Protein AF-A0A915WRL7-F1 (afdb_monomer)

Sequence (129 aa):
MIKEVLYLSILFLVGYFVLSYFFNFYNISGKFIANQFLNQTNNINYQSPVSYVIYDYNINNQSLLYLVQSGMDGCIKNVYVGNQEVNFSYNLSNSYTYQLYVDYPVDVGDNITITFCNGQSNLYTISNG

Secondary structure (DSSP, 8-state):
-HHHHHHHHHHHHHHHHHHHHHHHHHHHHHHHHHHHHHHHHHT-----S--EEEEEEEETTEEEEEEES----PPEEEEEETTEEE-EEEEEEETTEEEEEESS---TT-EEEEEETTS-EEEEEEEE-

Structure (mmCIF, N/CA/C/O backbone):
data_AF-A0A915WRL7-F1
#
_entry.id   AF-A0A915WRL7-F1
#
loop_
_atom_site.group_PDB
_atom_site.id
_atom_site.type_symbol
_atom_site.label_atom_id
_atom_site.label_alt_id
_atom_site.label_comp_id
_atom_site.label_asym_id
_atom_site.label_entity_id
_atom_site.label_seq_id
_atom_site.pdbx_PDB_ins_code
_atom_site.Cartn_x
_atom_site.Cartn_y
_atom_site.Cartn_z
_atom_site.occupancy
_atom_site.B_iso_or_equiv
_atom_site.auth_seq_id
_atom_site.auth_comp_id
_atom_site.auth_asym_id
_ato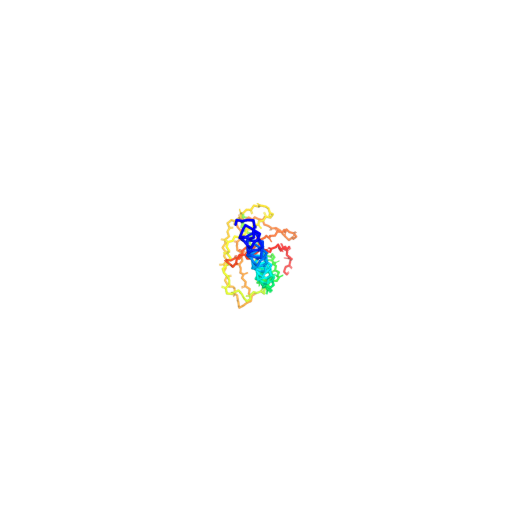m_site.auth_atom_id
_atom_site.pdbx_PDB_model_num
ATOM 1 N N . MET A 1 1 ? 59.790 35.013 -29.097 1.00 63.38 1 MET A N 1
ATOM 2 C CA . MET A 1 1 ? 58.918 35.321 -27.943 1.00 63.38 1 MET A CA 1
ATOM 3 C C . MET A 1 1 ? 57.468 35.627 -28.316 1.00 63.38 1 MET A C 1
ATOM 5 O O . MET A 1 1 ? 56.631 34.778 -28.066 1.00 63.38 1 MET A O 1
ATOM 9 N N . ILE A 1 2 ? 57.122 36.768 -28.938 1.00 72.00 2 ILE A N 1
ATOM 10 C CA . ILE A 1 2 ? 55.700 37.129 -29.190 1.00 72.00 2 ILE A CA 1
ATOM 11 C C . ILE A 1 2 ? 54.959 36.121 -30.093 1.00 72.00 2 ILE A C 1
ATOM 13 O O . ILE A 1 2 ? 53.817 35.774 -29.809 1.00 72.00 2 ILE A O 1
ATOM 17 N N . LYS A 1 3 ? 55.611 35.593 -31.141 1.00 73.12 3 LYS A N 1
ATOM 18 C CA . LYS A 1 3 ? 55.015 34.561 -32.011 1.00 73.12 3 LYS A CA 1
ATOM 19 C C . LYS A 1 3 ? 54.721 33.253 -31.267 1.00 73.12 3 LYS A C 1
ATOM 21 O O . LYS A 1 3 ? 53.649 32.695 -31.45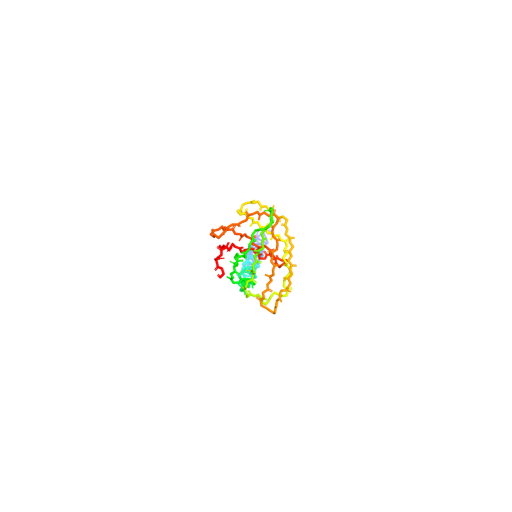0 1.00 73.12 3 LYS A O 1
ATOM 26 N N . GLU A 1 4 ? 55.633 32.783 -30.419 1.00 78.06 4 GLU A N 1
ATOM 27 C CA . GLU A 1 4 ? 55.450 31.536 -29.654 1.00 78.06 4 GLU A CA 1
ATOM 28 C C . GLU A 1 4 ? 54.340 31.670 -28.610 1.00 78.06 4 GLU A C 1
ATOM 30 O O . GLU A 1 4 ? 53.538 30.755 -28.455 1.00 78.06 4 GLU A O 1
ATOM 35 N N . VAL A 1 5 ? 54.235 32.835 -27.961 1.00 81.12 5 VAL A N 1
ATOM 36 C CA . VAL A 1 5 ? 53.140 33.136 -27.026 1.00 81.12 5 VAL A CA 1
ATOM 37 C C . VAL A 1 5 ? 51.794 33.140 -27.754 1.00 81.12 5 VAL A C 1
ATOM 39 O O . VAL A 1 5 ? 50.821 32.582 -27.249 1.00 81.12 5 VAL A O 1
ATOM 42 N N . LEU A 1 6 ? 51.737 33.695 -28.968 1.00 85.50 6 LEU A N 1
ATOM 43 C CA . LEU A 1 6 ? 50.519 33.711 -29.778 1.00 85.50 6 LEU A CA 1
ATOM 44 C C . LEU A 1 6 ? 50.100 32.292 -30.202 1.00 85.50 6 LEU A C 1
ATOM 46 O O . LEU A 1 6 ? 48.929 31.939 -30.080 1.00 85.50 6 LEU A O 1
ATOM 50 N N . TYR A 1 7 ? 51.055 31.450 -30.612 1.00 84.94 7 TYR A N 1
ATOM 51 C CA . TYR A 1 7 ? 50.789 30.044 -30.934 1.00 84.94 7 TYR A CA 1
ATOM 52 C C . TYR A 1 7 ? 50.323 29.234 -29.719 1.00 84.94 7 TYR A C 1
ATOM 54 O O . TYR A 1 7 ? 49.341 28.501 -29.835 1.00 84.94 7 TYR A O 1
ATOM 62 N N . LEU A 1 8 ? 50.957 29.393 -28.550 1.00 87.19 8 LEU A N 1
ATOM 63 C CA . LEU A 1 8 ? 50.513 28.722 -27.321 1.00 87.19 8 LEU A CA 1
ATOM 64 C C . LEU A 1 8 ? 49.096 29.146 -26.918 1.00 87.19 8 LEU A C 1
ATOM 66 O O . LEU A 1 8 ? 48.296 28.310 -26.506 1.00 87.19 8 LEU A O 1
ATOM 70 N N . SER A 1 9 ? 48.775 30.432 -27.072 1.00 84.31 9 SER A N 1
ATOM 71 C CA . SER A 1 9 ? 47.457 30.982 -26.736 1.00 84.31 9 SER A CA 1
ATOM 72 C C . SER A 1 9 ? 46.358 30.393 -27.622 1.00 84.31 9 SER A C 1
ATOM 74 O O . SER A 1 9 ? 45.301 30.002 -27.130 1.00 84.31 9 SER A O 1
ATOM 76 N N . ILE A 1 10 ? 46.622 30.271 -28.927 1.00 88.62 10 ILE A N 1
ATOM 77 C CA . ILE A 1 10 ? 45.695 29.642 -29.875 1.00 88.62 10 ILE A CA 1
ATOM 78 C C . ILE A 1 10 ? 45.513 28.158 -29.538 1.00 88.62 10 ILE A C 1
ATOM 80 O O . ILE A 1 10 ? 44.382 27.677 -29.497 1.00 88.62 10 ILE A O 1
ATOM 84 N N . LEU A 1 11 ? 46.601 27.442 -29.239 1.00 91.94 11 LEU A N 1
ATOM 85 C CA . LEU A 1 11 ? 46.543 26.022 -28.886 1.00 91.94 11 LEU A CA 1
ATOM 86 C C . LEU A 1 11 ? 45.717 25.786 -27.610 1.00 91.94 11 LEU A C 1
ATOM 88 O O . LEU A 1 11 ? 44.920 24.851 -27.549 1.00 91.94 11 LEU A O 1
ATOM 92 N N . PHE A 1 12 ? 45.865 26.668 -26.618 1.00 90.06 12 PHE A N 1
ATOM 93 C CA . PHE A 1 12 ? 45.112 26.611 -25.369 1.00 90.06 12 PHE A CA 1
ATOM 94 C C . PHE A 1 12 ? 43.616 26.861 -25.587 1.00 90.06 12 PHE A C 1
ATOM 96 O O . PHE A 1 12 ? 42.785 26.116 -25.069 1.00 90.06 12 PHE A O 1
ATOM 103 N N . LEU A 1 13 ? 43.261 27.862 -26.400 1.00 90.94 13 LEU A N 1
ATOM 104 C CA . LEU A 1 13 ? 41.866 28.153 -26.740 1.00 90.94 13 LEU A CA 1
ATOM 105 C C . LEU A 1 13 ? 41.212 26.986 -27.482 1.00 90.94 13 LEU A C 1
ATOM 107 O O . LEU A 1 13 ? 40.122 26.559 -27.108 1.00 90.94 13 LEU A O 1
ATOM 111 N N . VAL A 1 14 ? 41.886 26.428 -28.491 1.00 92.50 14 VAL A N 1
ATOM 112 C CA . VAL A 1 14 ? 41.370 25.274 -29.242 1.00 92.50 14 VAL A CA 1
ATOM 113 C C . VAL A 1 14 ? 41.192 24.066 -28.321 1.00 92.50 14 VAL A C 1
ATOM 115 O O . VAL A 1 14 ? 40.131 23.444 -28.334 1.00 92.50 14 VAL A O 1
ATOM 118 N N . GLY A 1 15 ? 42.180 23.771 -27.471 1.00 89.38 15 GLY A N 1
ATOM 119 C CA . GLY A 1 15 ? 42.085 22.691 -26.488 1.00 89.38 15 GLY A CA 1
ATOM 120 C C . GLY A 1 15 ? 40.907 22.873 -25.528 1.00 89.38 15 GLY A C 1
ATOM 121 O O . GLY A 1 15 ? 40.139 21.937 -25.312 1.00 89.38 15 GLY A O 1
ATOM 122 N N . TYR A 1 16 ? 40.710 24.088 -25.015 1.00 90.00 16 TYR A N 1
ATOM 123 C CA . TYR A 1 16 ? 39.592 24.418 -24.132 1.00 90.00 16 TYR A CA 1
ATOM 124 C C . TYR A 1 16 ? 38.230 24.224 -24.813 1.00 90.00 16 TYR A C 1
ATOM 126 O O . TYR A 1 16 ? 37.331 23.613 -24.231 1.00 90.00 16 TYR A O 1
ATOM 134 N N . PHE A 1 17 ? 38.078 24.689 -26.057 1.00 89.00 17 PHE A N 1
ATOM 135 C CA . PHE A 1 17 ? 36.834 24.528 -26.813 1.00 89.00 17 PHE A CA 1
ATOM 136 C C . PHE A 1 17 ? 36.502 23.060 -27.079 1.00 89.00 17 PHE A C 1
ATOM 138 O O . PHE A 1 17 ? 35.360 22.649 -26.875 1.00 89.00 17 PHE A O 1
ATOM 145 N N . VAL A 1 18 ? 37.494 22.261 -27.479 1.00 88.50 18 VAL A N 1
ATOM 146 C CA . VAL A 1 18 ? 37.307 20.823 -27.717 1.00 88.50 18 VAL A CA 1
ATOM 147 C C . VAL A 1 18 ? 36.885 20.121 -26.427 1.00 88.50 18 VAL A C 1
ATOM 149 O O . VAL A 1 18 ? 35.899 19.386 -26.427 1.00 88.50 18 VAL A O 1
ATOM 152 N N . LEU A 1 19 ? 37.572 20.387 -25.313 1.00 86.06 19 LEU A N 1
ATOM 153 C CA . LEU A 1 19 ? 37.266 19.750 -24.033 1.00 86.06 19 LEU A CA 1
ATOM 154 C C . LEU A 1 19 ? 35.864 20.125 -23.531 1.00 86.06 19 LEU A C 1
ATOM 156 O O . LEU A 1 19 ? 35.097 19.258 -23.118 1.00 86.06 19 LEU A O 1
ATOM 160 N N . SER A 1 20 ? 35.509 21.408 -23.624 1.00 79.56 20 SER A N 1
ATOM 161 C CA . SER A 1 20 ? 34.190 21.917 -23.238 1.00 79.56 20 SER A CA 1
ATOM 162 C C . SER A 1 20 ? 33.072 21.280 -24.069 1.00 79.56 20 SER A C 1
ATOM 164 O O . SER A 1 20 ? 32.066 20.830 -23.518 1.00 79.56 20 SER A O 1
ATOM 166 N N . TYR A 1 21 ? 33.271 21.150 -25.385 1.00 83.50 21 TYR A N 1
ATOM 167 C CA . TYR A 1 21 ? 32.307 20.497 -26.269 1.00 83.50 21 TYR A CA 1
ATOM 168 C C . TYR A 1 21 ? 32.123 19.013 -25.924 1.00 83.50 21 TYR A C 1
ATOM 170 O O . TYR A 1 21 ? 30.989 18.544 -25.814 1.00 83.50 21 TYR A O 1
ATOM 178 N N . PHE A 1 22 ? 33.221 18.291 -25.670 1.00 80.44 22 PHE A N 1
ATOM 179 C CA . PHE A 1 22 ? 33.171 16.893 -25.238 1.00 80.44 22 PHE A CA 1
ATOM 180 C C . PHE A 1 22 ? 32.403 16.726 -23.921 1.00 80.44 22 PHE A C 1
ATOM 182 O O . PHE A 1 22 ? 31.483 15.911 -23.853 1.00 80.44 22 PHE A O 1
ATOM 189 N N . PHE A 1 23 ? 32.713 17.513 -22.887 1.00 77.19 23 PHE A N 1
ATOM 190 C CA . PHE A 1 23 ? 32.007 17.420 -21.603 1.00 77.19 23 PHE A CA 1
ATOM 191 C C . PHE A 1 23 ? 30.522 17.770 -21.719 1.00 77.19 23 PHE A C 1
ATOM 193 O O . PHE A 1 23 ? 29.683 17.121 -21.089 1.00 77.19 23 PHE A O 1
ATOM 200 N N . ASN A 1 24 ? 30.173 18.753 -22.550 1.00 75.75 24 ASN A N 1
ATOM 201 C CA . ASN A 1 24 ? 28.781 19.132 -22.760 1.00 75.75 24 ASN A CA 1
ATOM 202 C C . ASN A 1 24 ? 28.001 18.026 -23.494 1.00 75.75 24 ASN A C 1
ATOM 204 O O . ASN A 1 24 ? 26.884 17.689 -23.102 1.00 75.75 24 ASN A O 1
ATOM 208 N N . PHE A 1 25 ? 28.618 17.380 -24.489 1.00 75.19 25 PHE A N 1
ATOM 209 C CA . PHE A 1 25 ? 28.040 16.222 -25.173 1.00 75.19 25 PHE A CA 1
ATOM 210 C C . PHE A 1 25 ? 27.798 15.039 -24.220 1.00 75.19 25 PHE A C 1
ATOM 212 O O . PHE A 1 25 ? 26.724 14.431 -24.254 1.00 75.19 25 PHE A O 1
ATOM 219 N N . TYR A 1 26 ? 28.748 14.744 -23.324 1.00 71.06 26 TYR A N 1
ATOM 220 C CA . TYR A 1 26 ? 28.575 13.712 -22.294 1.00 71.06 26 TYR A CA 1
ATOM 221 C C . TYR A 1 26 ? 27.460 14.057 -21.300 1.00 71.06 26 TYR A C 1
ATOM 223 O O . TYR A 1 26 ? 26.674 13.183 -20.943 1.00 71.06 26 TYR A O 1
ATOM 231 N N . ASN A 1 27 ? 27.338 15.321 -20.890 1.00 71.31 27 ASN A N 1
ATOM 232 C CA . ASN A 1 27 ? 26.275 15.763 -19.986 1.00 71.31 27 ASN A CA 1
ATOM 233 C C . ASN A 1 27 ? 24.882 15.625 -20.630 1.00 71.31 27 ASN A C 1
ATOM 235 O O . ASN A 1 27 ? 23.946 15.128 -20.006 1.00 71.31 27 ASN A O 1
ATOM 239 N N . ILE A 1 28 ? 24.744 16.009 -21.904 1.00 71.25 28 ILE A N 1
ATOM 240 C CA . ILE A 1 28 ? 23.483 15.881 -22.649 1.00 71.25 28 ILE A CA 1
ATOM 241 C C . ILE A 1 28 ? 23.128 14.407 -22.865 1.00 71.25 28 ILE A C 1
ATOM 243 O O . ILE A 1 28 ? 21.996 14.004 -22.596 1.00 71.25 28 ILE A O 1
ATOM 247 N N . SER A 1 29 ? 24.094 13.590 -23.289 1.00 70.25 29 SER A N 1
ATOM 248 C CA . SER A 1 29 ? 23.888 12.153 -23.511 1.00 70.25 29 SER A CA 1
ATOM 249 C C . SER A 1 29 ? 23.545 11.428 -22.208 1.00 70.25 29 SER A C 1
ATOM 251 O O . SER A 1 29 ? 22.625 10.614 -22.180 1.00 70.25 29 SER A O 1
ATOM 253 N N . GLY A 1 30 ? 24.212 11.780 -21.105 1.00 64.06 30 GLY A N 1
ATOM 254 C CA . GLY A 1 30 ? 23.909 11.261 -19.773 1.00 64.06 30 GLY A CA 1
ATOM 255 C C . GLY A 1 30 ? 22.492 11.611 -19.317 1.00 64.06 30 GLY A C 1
ATOM 256 O O . GLY A 1 30 ? 21.771 10.735 -18.845 1.00 64.06 30 GLY A O 1
ATOM 257 N N . LYS A 1 31 ? 22.044 12.856 -19.535 1.00 66.94 31 LYS A N 1
ATOM 258 C CA . LYS A 1 31 ? 20.657 13.269 -19.259 1.00 66.94 31 LYS A CA 1
ATOM 259 C C . LYS A 1 31 ? 19.640 12.549 -20.141 1.00 66.94 31 LYS A C 1
ATOM 261 O O . LYS A 1 31 ? 18.582 12.172 -19.648 1.00 66.94 31 LYS A O 1
ATOM 266 N N . PHE A 1 32 ? 19.947 12.341 -21.421 1.00 67.25 32 PHE A N 1
ATOM 267 C CA . PHE A 1 32 ? 19.066 11.610 -22.330 1.00 67.25 32 PHE A CA 1
ATOM 268 C C . PHE A 1 32 ? 18.896 10.156 -21.881 1.00 67.25 32 PHE A C 1
ATOM 270 O O . PHE A 1 32 ? 17.770 9.691 -21.747 1.00 67.25 32 PHE A O 1
ATOM 277 N N . ILE A 1 33 ? 19.995 9.466 -21.565 1.00 64.69 33 ILE A N 1
ATOM 278 C CA . ILE A 1 33 ? 19.970 8.082 -21.074 1.00 64.69 33 ILE A CA 1
ATOM 279 C C . ILE A 1 33 ? 19.227 7.996 -19.733 1.00 64.69 33 ILE A C 1
ATOM 281 O O . ILE A 1 33 ? 18.336 7.163 -19.587 1.00 64.69 33 ILE A O 1
ATOM 285 N N . ALA A 1 34 ? 19.519 8.887 -18.782 1.00 61.16 34 ALA A N 1
ATOM 286 C CA . ALA A 1 34 ? 18.826 8.928 -17.495 1.00 61.16 34 ALA A CA 1
ATOM 287 C C . ALA A 1 34 ? 17.312 9.153 -17.655 1.00 61.16 34 ALA A C 1
ATOM 289 O O . ALA A 1 34 ? 16.526 8.470 -17.004 1.00 61.16 34 ALA A O 1
ATOM 290 N N . ASN A 1 35 ? 16.891 10.041 -18.564 1.00 62.75 35 ASN A N 1
ATOM 291 C CA . ASN A 1 35 ? 15.475 10.265 -18.866 1.00 62.75 35 ASN A CA 1
ATOM 292 C C . ASN A 1 35 ? 14.813 9.064 -19.554 1.00 62.75 35 ASN A C 1
ATOM 294 O O . ASN A 1 35 ? 13.641 8.801 -19.300 1.00 62.75 35 ASN A O 1
ATOM 298 N N . GLN A 1 36 ? 15.534 8.323 -20.402 1.00 58.84 36 GLN A N 1
ATOM 299 C CA . GLN A 1 36 ? 15.021 7.083 -20.996 1.00 58.84 36 GLN A CA 1
ATOM 300 C C . GLN A 1 36 ? 14.791 6.012 -19.923 1.00 58.84 36 GLN A C 1
ATOM 302 O O . GLN A 1 36 ? 13.739 5.378 -19.921 1.00 58.84 36 GLN A O 1
ATOM 307 N N . PHE A 1 37 ? 15.712 5.860 -18.965 1.00 56.66 37 PHE A N 1
ATOM 308 C CA . PHE A 1 37 ? 15.520 4.950 -17.832 1.00 56.66 37 PHE A CA 1
ATOM 309 C C . PHE A 1 37 ? 14.381 5.394 -16.909 1.00 56.66 37 PHE A C 1
ATOM 311 O O . PHE A 1 37 ? 13.565 4.559 -16.540 1.00 56.66 37 PHE A O 1
ATOM 318 N N . LEU A 1 38 ? 14.264 6.691 -16.606 1.00 50.44 38 LEU A N 1
ATOM 319 C CA . LEU A 1 38 ? 13.147 7.246 -15.829 1.00 50.44 38 LEU A CA 1
ATOM 320 C C . LEU A 1 38 ? 11.794 7.016 -16.515 1.00 50.44 38 LEU A C 1
ATOM 322 O O . LEU A 1 38 ? 10.830 6.617 -15.866 1.00 50.44 38 LEU A O 1
ATOM 326 N N . ASN A 1 39 ? 11.721 7.209 -17.834 1.00 46.50 39 ASN A N 1
ATOM 327 C CA . ASN A 1 39 ? 10.509 6.920 -18.600 1.00 46.50 39 ASN A CA 1
ATOM 328 C C . ASN A 1 39 ? 10.205 5.420 -18.666 1.00 46.50 39 ASN A C 1
ATOM 330 O O . ASN A 1 39 ? 9.035 5.055 -18.669 1.00 46.50 39 ASN A O 1
ATOM 334 N N . GLN A 1 40 ? 11.215 4.546 -18.688 1.00 49.38 40 GLN A N 1
ATOM 335 C CA . GLN A 1 40 ? 10.996 3.099 -18.627 1.00 49.38 40 GLN A CA 1
ATOM 336 C C . GLN A 1 40 ? 10.546 2.633 -17.239 1.00 49.38 40 GLN A C 1
ATOM 338 O O . GLN A 1 40 ? 9.624 1.829 -17.158 1.00 49.38 40 GLN A O 1
ATOM 343 N N . THR A 1 41 ? 11.116 3.157 -16.150 1.00 46.25 41 THR A N 1
ATOM 344 C CA . THR A 1 41 ? 10.671 2.813 -14.789 1.00 46.25 41 THR A CA 1
ATOM 345 C C . THR A 1 41 ? 9.277 3.350 -14.485 1.00 46.25 41 THR A C 1
ATOM 347 O O . THR A 1 41 ? 8.506 2.678 -13.808 1.00 46.25 41 THR A O 1
ATOM 350 N N . ASN A 1 42 ? 8.918 4.518 -15.027 1.00 42.91 42 ASN A N 1
ATOM 351 C CA . ASN A 1 42 ? 7.579 5.094 -14.874 1.00 42.91 42 ASN A CA 1
ATOM 352 C C . ASN A 1 42 ? 6.521 4.423 -15.769 1.00 42.91 42 ASN A C 1
ATOM 354 O O . ASN A 1 42 ? 5.332 4.626 -15.546 1.00 42.91 42 ASN A O 1
ATOM 358 N N . ASN A 1 43 ? 6.935 3.643 -16.773 1.00 36.72 43 ASN A N 1
ATOM 359 C CA . ASN A 1 43 ? 6.054 2.968 -17.732 1.00 36.72 43 ASN A CA 1
ATOM 360 C C . ASN A 1 43 ? 6.079 1.440 -17.576 1.00 36.72 43 ASN A C 1
ATOM 362 O O . ASN A 1 43 ? 5.774 0.695 -18.509 1.00 36.72 43 ASN A O 1
ATOM 366 N N . ILE A 1 44 ? 6.438 0.950 -16.387 1.00 46.81 44 ILE A N 1
ATOM 367 C CA . ILE A 1 44 ? 6.027 -0.392 -16.001 1.00 46.81 44 ILE A CA 1
ATOM 368 C C . ILE A 1 44 ? 4.547 -0.262 -15.652 1.00 46.81 44 ILE A C 1
ATOM 370 O O . ILE A 1 44 ? 4.191 0.194 -14.567 1.00 46.81 44 ILE A O 1
ATOM 374 N N . ASN A 1 45 ? 3.687 -0.607 -16.614 1.00 43.25 45 ASN A N 1
ATOM 375 C CA . ASN A 1 45 ? 2.256 -0.817 -16.409 1.00 43.25 45 ASN A CA 1
ATOM 376 C C . ASN A 1 45 ? 2.074 -1.983 -15.440 1.00 43.25 45 ASN A C 1
ATOM 378 O O . ASN A 1 45 ? 1.716 -3.095 -15.825 1.00 43.25 45 ASN A O 1
ATOM 382 N N . TYR A 1 46 ? 2.347 -1.743 -14.168 1.00 51.25 46 TYR A N 1
ATOM 383 C CA . TYR A 1 46 ? 1.907 -2.632 -13.133 1.00 51.25 46 TYR A CA 1
ATOM 384 C C . TYR A 1 46 ? 0.399 -2.420 -13.011 1.00 51.25 46 TYR A C 1
ATOM 386 O O . TYR A 1 46 ? -0.069 -1.542 -12.282 1.00 51.25 46 TYR A O 1
ATOM 394 N N . GLN A 1 47 ? -0.372 -3.180 -13.790 1.00 57.72 47 GLN A N 1
ATOM 395 C CA . GLN A 1 47 ? -1.799 -3.303 -13.535 1.00 57.72 47 GLN A CA 1
ATOM 396 C C . GLN A 1 47 ? -1.966 -3.631 -12.056 1.00 57.72 47 GLN A C 1
ATOM 398 O O . GLN A 1 47 ? -1.243 -4.472 -11.518 1.00 57.72 47 GLN A O 1
ATOM 403 N N . SER A 1 48 ? -2.854 -2.887 -11.398 1.00 64.50 48 SER A N 1
ATOM 404 C CA . SER A 1 48 ? -3.193 -3.139 -10.008 1.00 64.50 48 SER A CA 1
ATOM 405 C C . SER A 1 48 ? -3.470 -4.631 -9.844 1.00 64.50 48 SER A C 1
ATOM 407 O O . SER A 1 48 ? -4.335 -5.141 -10.561 1.00 64.50 48 SER A O 1
ATOM 409 N N . PRO A 1 49 ? -2.745 -5.341 -8.962 1.00 71.38 49 PRO A N 1
ATOM 410 C CA . PRO A 1 49 ? -2.969 -6.764 -8.813 1.00 71.38 49 PRO A CA 1
ATOM 411 C C . PRO A 1 49 ? -4.393 -7.028 -8.342 1.00 71.38 49 PRO A C 1
ATOM 413 O O . PRO A 1 49 ? -4.977 -7.994 -8.787 1.00 71.38 49 PRO A O 1
ATOM 416 N N . VAL A 1 50 ? -4.981 -6.148 -7.529 1.00 80.44 50 VAL A N 1
ATOM 417 C CA . VAL A 1 50 ? -6.383 -6.238 -7.107 1.00 80.44 50 VAL A CA 1
ATOM 418 C C . VAL A 1 50 ? -7.238 -5.312 -7.965 1.00 80.44 50 VAL A C 1
ATOM 420 O O . VAL A 1 50 ? -6.859 -4.161 -8.189 1.00 80.44 50 VAL A O 1
ATOM 423 N N . SER A 1 51 ? -8.393 -5.786 -8.432 1.00 82.50 51 SER A N 1
ATOM 424 C CA . SER A 1 51 ? -9.319 -4.944 -9.206 1.00 82.50 51 SER A CA 1
ATOM 425 C C . SER A 1 51 ? -10.363 -4.263 -8.328 1.00 82.50 51 SER A C 1
ATOM 427 O O . SER A 1 51 ? -10.674 -3.094 -8.542 1.00 82.50 51 SER A O 1
ATOM 429 N N . TYR A 1 52 ? -10.886 -4.967 -7.324 1.00 86.19 52 TYR A N 1
ATOM 430 C CA . TYR A 1 52 ? -11.837 -4.408 -6.367 1.00 86.19 52 TYR A CA 1
ATOM 431 C C . TYR A 1 52 ? -11.812 -5.160 -5.035 1.00 86.19 52 TYR A C 1
ATOM 433 O O . TYR A 1 52 ? -11.364 -6.306 -4.944 1.00 86.19 52 TYR A O 1
ATOM 441 N N . VAL A 1 53 ? -12.288 -4.473 -3.9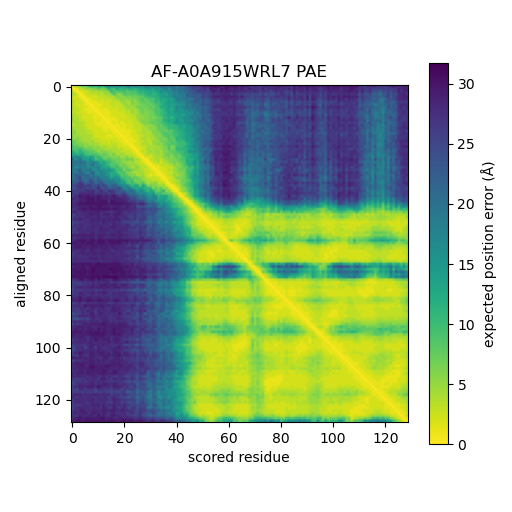97 1.00 90.06 53 VAL A N 1
ATOM 442 C CA . VAL A 1 53 ? -12.373 -4.975 -2.625 1.00 90.06 53 VAL A CA 1
ATOM 443 C C . VAL A 1 53 ? -13.842 -5.067 -2.239 1.00 90.06 53 VAL A C 1
ATOM 445 O O . VAL A 1 53 ? -14.571 -4.076 -2.318 1.00 90.06 53 VAL A O 1
ATOM 448 N N . ILE A 1 54 ? -14.276 -6.258 -1.849 1.00 92.06 54 ILE A N 1
ATOM 449 C CA . ILE A 1 54 ? -15.638 -6.547 -1.408 1.00 92.06 54 ILE A CA 1
ATOM 450 C C . ILE A 1 54 ? -15.650 -6.686 0.112 1.00 92.06 54 ILE A C 1
ATOM 452 O O . ILE A 1 54 ? -14.811 -7.388 0.673 1.00 92.06 54 ILE A O 1
ATOM 456 N N . TYR A 1 55 ? -16.625 -6.064 0.762 1.00 93.12 55 TYR A N 1
ATOM 457 C CA . TYR A 1 55 ? -16.964 -6.312 2.158 1.00 93.12 55 TYR A CA 1
ATOM 458 C C . TYR A 1 55 ? -17.713 -7.641 2.327 1.00 93.12 55 TYR A C 1
ATOM 460 O O . TYR A 1 55 ? -18.657 -7.900 1.585 1.00 93.12 55 TYR A O 1
ATOM 468 N N . ASP A 1 56 ? -17.328 -8.450 3.318 1.00 91.38 56 ASP A N 1
ATOM 469 C CA . ASP A 1 56 ? -18.086 -9.642 3.724 1.00 91.38 56 ASP A CA 1
ATOM 470 C C . ASP A 1 56 ? -18.815 -9.391 5.053 1.00 91.38 56 ASP A C 1
ATOM 472 O O . ASP A 1 56 ? -20.025 -9.159 5.092 1.00 91.38 56 ASP A O 1
ATOM 476 N N . TYR A 1 57 ? -18.069 -9.381 6.159 1.00 90.25 57 TYR A N 1
ATOM 477 C CA . TYR A 1 57 ? -18.623 -9.149 7.488 1.00 90.25 57 TYR A CA 1
ATOM 478 C C . TYR A 1 57 ? -17.568 -8.654 8.483 1.00 90.25 57 TYR A C 1
ATOM 480 O O . TYR A 1 57 ? -16.361 -8.854 8.312 1.00 90.25 57 TYR A O 1
ATOM 488 N N . ASN A 1 58 ? -18.059 -8.106 9.595 1.00 88.75 58 ASN A N 1
ATOM 489 C CA . ASN A 1 58 ? -17.275 -7.763 10.776 1.00 88.75 58 ASN A CA 1
ATOM 490 C C . ASN A 1 58 ? -17.486 -8.811 11.881 1.00 88.75 58 ASN A C 1
ATOM 492 O O . ASN A 1 58 ? -18.621 -9.158 12.211 1.00 88.75 58 ASN A O 1
ATOM 496 N N . ILE A 1 59 ? -16.400 -9.315 12.471 1.00 87.56 59 ILE A N 1
ATOM 497 C CA . ILE A 1 59 ? -16.422 -10.113 13.705 1.00 87.56 59 ILE A CA 1
ATOM 498 C C . ILE A 1 59 ? -15.535 -9.411 14.731 1.00 87.56 59 ILE A C 1
ATOM 500 O O . ILE A 1 59 ? -14.322 -9.302 14.565 1.00 87.56 59 ILE A O 1
ATOM 504 N N . ASN A 1 60 ? -16.141 -8.969 15.835 1.00 87.25 60 ASN A N 1
ATOM 505 C CA . ASN A 1 60 ? -15.478 -8.158 16.860 1.00 87.25 60 ASN A CA 1
ATOM 506 C C . ASN A 1 60 ? -14.867 -6.878 16.247 1.00 87.25 60 ASN A C 1
ATOM 508 O O . ASN A 1 60 ? -15.583 -6.109 15.616 1.00 87.25 60 ASN A O 1
ATOM 512 N N . ASN A 1 61 ? -13.557 -6.669 16.419 1.00 88.25 61 ASN A N 1
ATOM 513 C CA . ASN A 1 61 ? -12.795 -5.557 15.837 1.00 88.25 61 ASN A CA 1
ATOM 514 C C . ASN A 1 61 ? -12.045 -5.958 14.553 1.00 88.25 61 ASN A C 1
ATOM 516 O O . ASN A 1 61 ? -11.095 -5.280 14.171 1.00 88.25 61 ASN A O 1
ATOM 520 N N . GLN A 1 62 ? -12.422 -7.075 13.929 1.00 90.38 62 GLN A N 1
ATOM 521 C CA . GLN A 1 62 ? -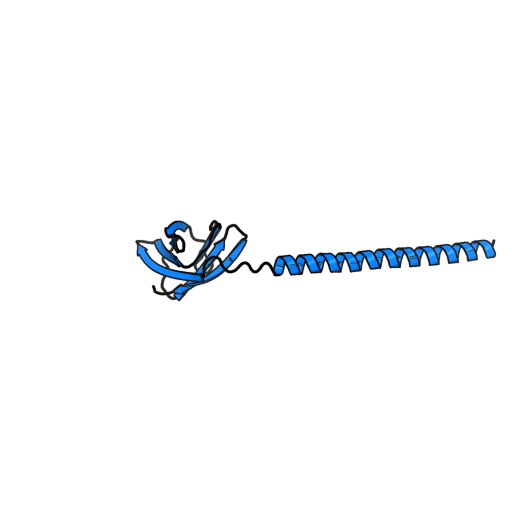11.848 -7.545 12.674 1.00 90.38 62 GLN A CA 1
ATOM 522 C C . GLN A 1 62 ? -12.884 -7.506 11.554 1.00 90.38 62 GLN A C 1
ATOM 524 O O . GLN A 1 62 ? -14.043 -7.876 11.756 1.00 90.38 62 GLN A O 1
ATOM 529 N N . SER A 1 63 ? -12.436 -7.138 10.361 1.00 92.44 63 SER A N 1
ATOM 530 C CA . SER A 1 63 ? -13.224 -7.154 9.133 1.00 92.44 63 SER A CA 1
ATOM 531 C C . SER A 1 63 ? -12.657 -8.156 8.146 1.0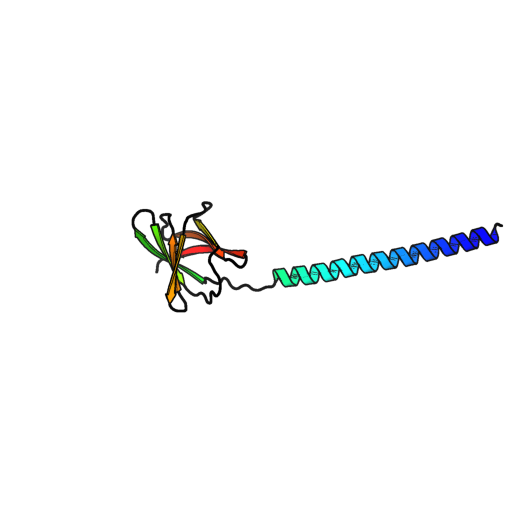0 92.44 63 SER A C 1
ATOM 533 O O . SER A 1 63 ? -11.443 -8.209 7.934 1.00 92.44 63 SER A O 1
ATOM 535 N N . LEU A 1 64 ? -13.540 -8.933 7.524 1.00 92.44 64 LEU A N 1
ATOM 536 C CA . LEU A 1 64 ? -13.197 -9.790 6.400 1.00 92.44 64 LEU A CA 1
ATOM 537 C C . LEU A 1 64 ? -13.562 -9.091 5.091 1.00 92.44 64 LEU A C 1
ATOM 539 O O . LEU A 1 64 ? -14.705 -8.685 4.879 1.00 92.44 64 LEU A O 1
ATOM 543 N N . LEU A 1 65 ? -12.575 -8.992 4.208 1.00 91.88 65 LEU A N 1
ATOM 544 C CA . LEU A 1 65 ? -12.700 -8.428 2.874 1.00 91.88 65 LEU A CA 1
ATOM 545 C C . LEU A 1 65 ? -12.269 -9.461 1.830 1.00 91.88 65 LEU A C 1
ATOM 547 O O . LEU A 1 65 ? -11.302 -10.196 2.038 1.00 91.88 65 LEU A O 1
ATOM 551 N N . TYR A 1 66 ? -12.928 -9.479 0.675 1.00 90.75 66 TYR A N 1
ATOM 552 C CA . TYR A 1 66 ? -12.456 -10.226 -0.488 1.00 90.75 66 TYR A CA 1
ATOM 553 C C . TYR A 1 66 ? -11.761 -9.295 -1.472 1.00 90.75 66 TYR A C 1
ATOM 555 O O . TYR A 1 66 ? -12.346 -8.341 -1.980 1.00 90.75 66 TYR A O 1
ATOM 563 N N . LEU A 1 67 ? -10.510 -9.611 -1.782 1.00 89.06 67 LEU A N 1
ATOM 564 C CA . LEU A 1 67 ? -9.755 -8.984 -2.856 1.00 89.06 67 LEU A CA 1
ATOM 565 C C . LEU A 1 67 ? -10.028 -9.787 -4.123 1.00 89.06 67 LEU A C 1
ATOM 567 O O . LEU A 1 67 ? -9.508 -10.898 -4.271 1.00 89.06 67 LEU A O 1
ATOM 571 N N . VAL A 1 68 ? -10.892 -9.268 -4.996 1.00 83.50 68 VAL A N 1
ATOM 572 C CA . VAL A 1 68 ? -11.327 -9.990 -6.193 1.00 83.50 68 VAL A CA 1
ATOM 573 C C . VAL A 1 68 ? -10.525 -9.549 -7.402 1.00 83.50 68 VAL A C 1
ATOM 575 O O . VAL A 1 68 ? -10.299 -8.359 -7.639 1.00 83.50 68 VAL A O 1
ATOM 578 N N . GLN A 1 69 ? -10.146 -10.572 -8.167 1.00 70.56 69 GLN A N 1
ATOM 579 C CA . GLN A 1 69 ? -9.255 -10.530 -9.305 1.00 70.56 69 GLN A CA 1
ATOM 580 C C . GLN A 1 69 ? -7.851 -10.164 -8.858 1.00 70.56 69 GLN A C 1
ATOM 582 O O . GLN A 1 69 ? -7.557 -8.994 -8.643 1.00 70.56 69 GLN A O 1
ATOM 587 N N . SER A 1 70 ? -6.995 -11.179 -8.737 1.00 55.03 70 SER A N 1
ATOM 588 C CA . SER A 1 70 ? -5.566 -10.950 -8.644 1.00 55.03 70 SER A CA 1
ATOM 589 C C . SER A 1 70 ? -4.755 -12.148 -9.102 1.00 55.03 70 SER A C 1
ATOM 591 O O . SER A 1 70 ? -4.625 -13.135 -8.384 1.00 55.03 70 SER A O 1
ATOM 593 N N . GLY A 1 71 ? -4.152 -12.033 -10.289 1.00 57.25 71 GLY A N 1
ATOM 594 C CA . GLY A 1 71 ? -2.943 -12.778 -10.642 1.00 57.25 71 GLY A CA 1
ATOM 595 C C . GLY A 1 71 ? -1.759 -12.302 -9.790 1.00 57.25 71 GLY A C 1
ATOM 596 O O . GLY A 1 71 ? -0.753 -11.843 -10.327 1.00 57.25 71 GLY A O 1
ATOM 597 N N . MET A 1 72 ? -1.910 -12.332 -8.462 1.00 56.28 72 MET A N 1
ATOM 598 C CA . MET A 1 72 ? -0.855 -12.027 -7.508 1.00 56.28 72 MET A CA 1
ATOM 599 C C . MET A 1 72 ? 0.060 -13.234 -7.394 1.00 56.28 72 MET A C 1
ATOM 601 O O . MET A 1 72 ? -0.203 -14.163 -6.643 1.00 56.28 72 MET A O 1
ATOM 605 N N . ASP A 1 73 ? 1.226 -13.130 -8.016 1.00 56.00 73 ASP A N 1
ATOM 606 C CA . ASP A 1 73 ? 2.441 -13.702 -7.421 1.00 56.00 73 ASP A CA 1
ATOM 607 C C . ASP A 1 73 ? 2.957 -12.827 -6.254 1.00 56.00 73 ASP A C 1
ATOM 609 O O . ASP A 1 73 ? 4.012 -13.071 -5.670 1.00 56.00 73 ASP A O 1
ATOM 613 N N . GLY A 1 74 ? 2.236 -11.751 -5.923 1.00 63.94 74 GLY A N 1
ATOM 614 C CA . GLY A 1 74 ? 2.672 -10.715 -5.002 1.00 63.94 74 GLY A CA 1
ATOM 615 C C . GLY A 1 74 ? 2.202 -10.942 -3.574 1.00 63.94 74 GLY A C 1
ATOM 616 O O . GLY A 1 74 ? 1.035 -11.191 -3.314 1.00 63.94 74 GLY A O 1
ATOM 617 N N . CYS A 1 75 ? 3.118 -10.774 -2.634 1.00 80.06 75 CYS A N 1
ATOM 618 C CA . CYS A 1 75 ? 2.843 -10.666 -1.205 1.00 80.06 75 CYS A CA 1
ATOM 619 C C . CYS A 1 75 ? 2.187 -9.302 -0.890 1.00 80.06 75 CYS A C 1
ATOM 621 O O . CYS A 1 75 ? 2.472 -8.306 -1.566 1.00 80.06 75 CYS A O 1
ATOM 623 N N . ILE A 1 76 ? 1.306 -9.236 0.116 1.00 88.12 76 ILE A N 1
ATOM 624 C CA . ILE A 1 76 ? 0.821 -7.963 0.684 1.00 88.12 76 ILE A CA 1
ATOM 625 C C . ILE A 1 76 ? 1.790 -7.549 1.786 1.00 88.12 76 ILE A C 1
ATOM 627 O O . ILE A 1 76 ? 2.103 -8.351 2.666 1.00 88.12 76 ILE A O 1
ATOM 631 N N . LYS A 1 77 ? 2.268 -6.305 1.720 1.00 90.38 77 LYS A N 1
ATOM 632 C CA . LYS A 1 77 ? 3.229 -5.749 2.671 1.00 90.38 77 LYS A CA 1
ATOM 633 C C . LYS A 1 77 ? 2.513 -5.054 3.824 1.00 90.38 77 LYS A C 1
ATOM 635 O O . LYS A 1 77 ? 2.690 -5.464 4.962 1.00 90.38 77 LYS A O 1
ATOM 640 N N . ASN A 1 78 ? 1.700 -4.046 3.500 1.00 92.38 78 ASN A N 1
ATOM 641 C CA . ASN A 1 78 ? 1.005 -3.192 4.464 1.00 92.38 78 ASN A CA 1
ATOM 642 C C . ASN A 1 78 ? -0.430 -2.921 3.998 1.00 92.38 78 ASN A C 1
ATOM 644 O O . ASN A 1 78 ? -0.693 -2.830 2.794 1.00 92.38 78 ASN A O 1
ATOM 648 N N . VAL A 1 79 ? -1.326 -2.702 4.957 1.00 93.25 79 VAL A N 1
ATOM 649 C CA . VAL A 1 79 ? -2.707 -2.272 4.727 1.00 93.25 79 VAL A CA 1
ATOM 650 C C . VAL A 1 79 ? -2.974 -1.030 5.570 1.00 93.25 79 VAL A C 1
ATOM 652 O O . VAL A 1 79 ? -2.588 -0.975 6.737 1.00 93.25 79 VAL A O 1
ATOM 655 N N . TYR A 1 80 ? -3.631 -0.037 4.975 1.00 94.38 80 TYR A N 1
ATOM 656 C CA . TYR A 1 80 ? -4.064 1.175 5.662 1.00 94.38 80 TYR A CA 1
ATOM 657 C C . TYR A 1 80 ? -5.567 1.358 5.509 1.00 94.38 80 TYR A C 1
ATOM 659 O O . TYR A 1 80 ? -6.089 1.272 4.398 1.00 94.38 80 TYR A O 1
ATOM 667 N N . VAL A 1 81 ? -6.246 1.675 6.605 1.00 91.81 81 VAL A N 1
ATOM 668 C CA . VAL A 1 81 ? -7.638 2.138 6.593 1.00 91.81 81 VAL A CA 1
ATOM 669 C C . VAL A 1 81 ? -7.614 3.637 6.859 1.00 91.81 81 VAL A C 1
ATOM 671 O O . VAL A 1 81 ? -7.137 4.090 7.904 1.00 91.81 81 VAL A O 1
ATOM 674 N N . GLY A 1 82 ? -8.036 4.431 5.872 1.00 87.75 82 GLY A N 1
ATOM 675 C CA . GLY A 1 82 ? -7.753 5.867 5.867 1.00 87.75 82 GLY A CA 1
ATOM 676 C C . GLY A 1 82 ? -6.244 6.137 5.955 1.00 87.75 82 GLY A C 1
ATOM 677 O O . GLY A 1 82 ? -5.501 5.805 5.036 1.00 87.75 82 GLY A O 1
ATOM 678 N N . ASN A 1 83 ? -5.794 6.711 7.077 1.00 88.12 83 ASN A N 1
ATOM 679 C CA . ASN A 1 83 ? -4.382 7.039 7.332 1.00 88.12 83 ASN A CA 1
ATOM 680 C C . ASN A 1 83 ? -3.715 6.130 8.380 1.00 88.12 83 ASN A C 1
ATOM 682 O O . ASN A 1 83 ? -2.564 6.366 8.747 1.00 88.12 83 ASN A O 1
ATOM 686 N N . GLN A 1 84 ? -4.429 5.134 8.907 1.00 92.00 84 GLN A N 1
ATOM 687 C CA . GLN A 1 84 ? -3.925 4.262 9.963 1.00 92.00 84 GLN A CA 1
ATOM 688 C C . GLN A 1 84 ? -3.427 2.948 9.368 1.00 92.00 84 GLN A C 1
ATOM 690 O O . GLN A 1 84 ? -4.174 2.265 8.673 1.00 92.00 84 GLN A O 1
ATOM 695 N N . GLU A 1 85 ? -2.176 2.590 9.661 1.00 94.62 85 GLU A N 1
ATOM 696 C CA . GLU A 1 85 ? -1.667 1.246 9.387 1.00 94.62 85 GLU A CA 1
ATOM 697 C C . GLU A 1 85 ? -2.355 0.258 10.323 1.00 94.62 85 GLU A C 1
ATOM 699 O O . GLU A 1 85 ? -2.414 0.475 11.538 1.00 94.62 85 GLU A O 1
ATOM 704 N N . VAL A 1 86 ? -2.899 -0.807 9.750 1.00 94.06 86 VAL A N 1
ATOM 705 C CA . VAL A 1 86 ? -3.676 -1.809 10.474 1.00 94.06 86 VAL A CA 1
ATOM 706 C C . VAL A 1 86 ? -2.991 -3.159 10.359 1.00 94.06 86 VAL A C 1
ATOM 708 O O . VAL A 1 86 ? -2.408 -3.495 9.325 1.00 94.06 86 VAL A O 1
ATOM 711 N N . ASN A 1 87 ? -3.066 -3.948 11.427 1.00 95.12 87 ASN A N 1
ATOM 712 C CA . ASN A 1 87 ? -2.643 -5.338 11.354 1.00 95.12 87 ASN A CA 1
ATOM 713 C C . ASN A 1 87 ? -3.585 -6.089 10.415 1.00 95.12 87 ASN A C 1
ATOM 715 O O . ASN A 1 87 ? -4.789 -5.827 10.374 1.00 95.12 87 ASN A O 1
ATOM 719 N N . PHE A 1 88 ? -3.025 -7.015 9.649 1.00 93.81 88 PHE A N 1
ATOM 720 C CA . PHE A 1 88 ? -3.796 -7.793 8.700 1.00 93.81 88 PHE A CA 1
ATOM 721 C C . PHE A 1 88 ? -3.211 -9.193 8.544 1.00 93.81 88 PHE A C 1
ATOM 723 O O . PHE A 1 88 ? -2.030 -9.441 8.790 1.00 93.81 88 PHE A O 1
ATOM 730 N N . SER A 1 89 ? -4.048 -10.112 8.085 1.00 92.62 89 SER A N 1
ATOM 731 C CA . SER A 1 89 ? -3.626 -11.406 7.560 1.00 92.62 89 SER A CA 1
ATOM 732 C C . SER A 1 89 ? -4.408 -11.698 6.290 1.00 92.62 89 SER A C 1
ATOM 734 O O . SER A 1 89 ? -5.479 -11.138 6.072 1.00 92.62 89 SER A O 1
ATOM 736 N N . TYR A 1 90 ? -3.873 -12.534 5.409 1.00 89.75 90 TYR A N 1
ATOM 737 C CA . TYR A 1 90 ? -4.565 -12.878 4.176 1.00 89.75 90 TYR A CA 1
ATOM 738 C C . TYR A 1 90 ? -4.371 -14.341 3.822 1.00 89.75 90 TYR A C 1
ATOM 740 O O . TYR A 1 90 ? -3.339 -14.939 4.129 1.00 89.75 90 TYR A O 1
ATOM 748 N N . ASN A 1 91 ? -5.377 -14.909 3.168 1.00 88.06 91 ASN A N 1
ATOM 749 C CA . ASN A 1 91 ? -5.354 -16.274 2.676 1.00 88.06 91 ASN A CA 1
ATOM 750 C C . ASN A 1 91 ? -5.888 -16.333 1.244 1.00 88.06 91 ASN A C 1
ATOM 752 O O . ASN A 1 91 ? -6.783 -15.578 0.867 1.00 88.06 91 ASN A O 1
ATOM 756 N N . LEU A 1 92 ? -5.347 -17.242 0.440 1.00 83.06 92 LEU A N 1
ATOM 757 C CA . LEU A 1 92 ? -5.848 -17.499 -0.902 1.00 83.06 92 LEU A CA 1
ATOM 758 C C . LEU A 1 92 ? -7.129 -18.339 -0.796 1.00 83.06 92 LEU A C 1
ATOM 760 O O . LEU A 1 92 ? -7.087 -19.477 -0.336 1.00 83.06 92 LEU A O 1
ATOM 764 N N . SER A 1 93 ? -8.263 -17.781 -1.220 1.00 79.12 93 SER A N 1
ATOM 765 C CA . SER A 1 93 ? -9.549 -18.490 -1.217 1.00 79.12 93 SER A CA 1
ATOM 766 C C . SER A 1 93 ? -9.723 -19.329 -2.484 1.00 79.12 93 SER A C 1
ATOM 768 O O . SER A 1 93 ? -10.142 -20.484 -2.427 1.00 79.12 93 SER A O 1
ATOM 770 N N . ASN A 1 94 ? -9.363 -18.765 -3.639 1.00 77.31 94 ASN A N 1
ATOM 771 C CA . ASN A 1 94 ? -9.349 -19.448 -4.932 1.00 77.31 94 ASN A CA 1
ATOM 772 C C . ASN A 1 94 ? -8.312 -18.785 -5.863 1.00 77.31 94 ASN A C 1
ATOM 774 O O . ASN A 1 94 ? -7.661 -17.822 -5.473 1.00 77.31 94 ASN A O 1
ATOM 778 N N . SER A 1 95 ? -8.178 -19.261 -7.106 1.00 72.56 95 SER A N 1
ATOM 779 C CA . SER A 1 95 ? -7.192 -18.759 -8.083 1.00 72.56 95 SER A CA 1
ATOM 780 C C . SER A 1 95 ? -7.298 -17.267 -8.438 1.00 72.56 95 SER A C 1
ATOM 782 O O . SER A 1 95 ? -6.414 -16.753 -9.115 1.00 72.56 95 SER A O 1
ATOM 784 N N . TYR A 1 96 ? -8.363 -16.579 -8.023 1.00 78.75 96 TYR A N 1
ATOM 785 C CA . TYR A 1 96 ? -8.637 -15.185 -8.367 1.00 78.75 96 TYR A CA 1
ATOM 786 C C . TYR A 1 96 ? -9.036 -14.320 -7.167 1.00 78.75 96 TYR A C 1
ATOM 788 O O . TYR A 1 96 ? -9.275 -13.127 -7.352 1.00 78.75 96 TYR A O 1
ATOM 796 N N . THR A 1 97 ? -9.123 -14.887 -5.962 1.00 84.75 97 THR A N 1
ATOM 797 C CA . THR A 1 97 ? -9.676 -14.208 -4.790 1.00 84.75 97 THR A CA 1
ATOM 798 C C . THR A 1 97 ? -8.843 -14.492 -3.547 1.00 84.75 97 THR A C 1
ATOM 800 O O . THR A 1 97 ? -8.639 -15.649 -3.169 1.00 84.75 97 THR A O 1
ATOM 803 N N . TYR A 1 98 ? -8.441 -13.425 -2.858 1.00 87.44 98 TYR A N 1
ATOM 804 C CA . TYR A 1 98 ? -7.833 -13.497 -1.531 1.00 87.44 98 TYR A CA 1
ATOM 805 C C . TYR A 1 98 ? -8.826 -13.024 -0.474 1.00 87.44 98 TYR A C 1
ATOM 807 O O . TYR A 1 98 ? -9.511 -12.022 -0.659 1.00 87.44 98 TYR A O 1
ATOM 815 N N . GLN A 1 99 ? -8.872 -13.735 0.644 1.00 90.69 99 GLN A N 1
ATOM 816 C CA . GLN A 1 99 ? -9.492 -13.280 1.881 1.00 90.69 99 GLN A CA 1
ATOM 817 C C . GLN A 1 99 ? -8.484 -12.415 2.626 1.00 90.69 99 GLN A C 1
ATOM 819 O O . GLN A 1 99 ? -7.384 -12.880 2.912 1.00 90.69 99 GLN A O 1
ATOM 824 N N . LEU A 1 100 ? -8.847 -11.176 2.926 1.00 91.75 100 LEU A N 1
ATOM 825 C CA . LEU A 1 100 ? -8.064 -10.242 3.720 1.00 91.75 100 LEU A CA 1
ATOM 826 C C . LEU A 1 100 ? -8.791 -10.004 5.045 1.00 91.75 100 LEU A C 1
ATOM 828 O O . LEU A 1 100 ? -9.892 -9.463 5.067 1.00 91.75 100 LEU A O 1
ATOM 832 N N . TYR A 1 101 ? -8.156 -10.398 6.139 1.00 93.81 101 TYR A N 1
ATOM 833 C CA . TYR A 1 101 ? -8.590 -10.105 7.497 1.00 93.81 101 TYR A CA 1
ATOM 834 C C . TYR A 1 101 ? -7.863 -8.856 7.966 1.00 93.81 101 TYR A C 1
ATOM 836 O O . TYR A 1 101 ? -6.632 -8.831 7.982 1.00 93.81 101 TYR A O 1
ATOM 844 N N . VAL A 1 102 ? -8.615 -7.833 8.342 1.00 94.19 102 VAL A N 1
ATOM 845 C CA . VAL A 1 102 ? -8.087 -6.554 8.812 1.00 94.19 102 VAL A CA 1
ATOM 846 C C . VAL A 1 102 ? -8.485 -6.374 10.269 1.00 94.19 102 VAL A C 1
ATOM 848 O O . VAL A 1 102 ? -9.668 -6.447 10.582 1.00 94.19 102 VAL A O 1
ATOM 851 N N . ASP A 1 103 ? -7.526 -6.104 11.155 1.00 93.56 103 ASP A N 1
ATOM 852 C CA . ASP A 1 103 ? -7.746 -5.851 12.591 1.00 93.56 103 ASP A CA 1
ATOM 853 C C . ASP A 1 103 ? -8.267 -4.426 12.843 1.00 93.56 103 ASP A C 1
ATOM 855 O O . ASP A 1 103 ? -7.763 -3.682 13.688 1.00 93.56 103 ASP A O 1
ATOM 859 N N . TYR A 1 104 ? -9.248 -4.018 12.046 1.00 92.19 104 TYR A N 1
ATOM 860 C CA . TYR A 1 104 ? -9.919 -2.737 12.140 1.00 92.19 104 TYR A CA 1
ATOM 861 C C . TYR A 1 104 ? -11.318 -2.869 11.530 1.00 92.19 104 TYR A C 1
ATOM 863 O O . TYR A 1 104 ? -11.415 -3.354 10.401 1.00 92.19 104 TYR A O 1
ATOM 871 N N . PRO A 1 105 ? -12.382 -2.444 12.233 1.00 91.31 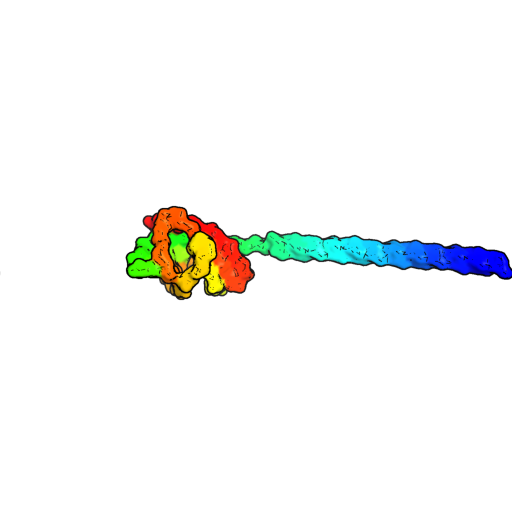105 PRO A N 1
ATOM 872 C CA . PRO A 1 105 ? -13.731 -2.480 11.691 1.00 91.31 105 PRO A CA 1
ATOM 873 C C . PRO A 1 105 ? -13.853 -1.484 10.533 1.00 91.31 105 PRO A C 1
ATOM 875 O O . PRO A 1 105 ? -13.664 -0.284 10.722 1.00 91.31 105 PRO A O 1
ATOM 878 N N . VAL A 1 106 ? -14.159 -1.991 9.346 1.00 92.00 106 VAL A N 1
ATOM 879 C CA . VAL A 1 106 ? -14.464 -1.206 8.146 1.00 92.00 106 VAL A CA 1
ATOM 880 C C 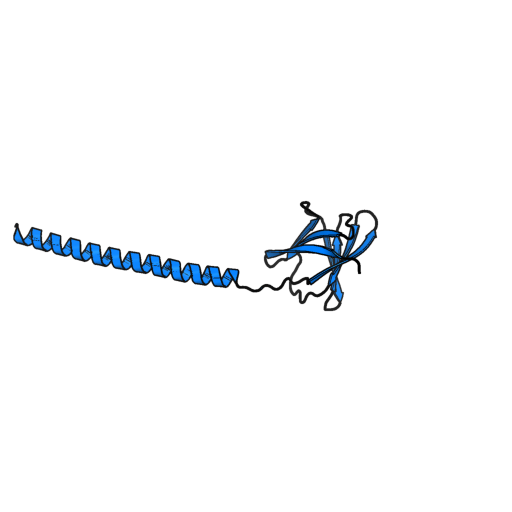. VAL A 1 106 ? -15.879 -1.489 7.667 1.00 92.00 106 VAL A C 1
ATOM 882 O O . VAL A 1 106 ? -16.412 -2.578 7.895 1.00 92.00 106 VAL A O 1
ATOM 885 N N . ASP A 1 107 ? -16.458 -0.521 6.968 1.00 91.19 107 ASP A N 1
ATOM 886 C CA . ASP A 1 107 ? -17.788 -0.606 6.380 1.00 91.19 107 ASP A CA 1
ATOM 887 C C . ASP A 1 107 ? -17.749 -0.394 4.855 1.00 91.19 107 ASP A C 1
ATOM 889 O O . ASP A 1 107 ? -16.762 0.049 4.258 1.00 91.19 107 ASP A O 1
ATOM 893 N N . VAL A 1 108 ? -18.857 -0.723 4.189 1.00 90.94 108 VAL A N 1
ATOM 894 C CA . VAL A 1 108 ? -19.033 -0.434 2.759 1.00 90.94 108 VAL A CA 1
ATOM 895 C C . VAL A 1 108 ? -18.954 1.077 2.523 1.00 90.94 108 VAL A C 1
ATOM 897 O O . VAL A 1 108 ? -19.649 1.857 3.170 1.00 90.94 108 VAL A O 1
ATOM 900 N N . GLY A 1 109 ? -18.154 1.481 1.537 1.00 88.75 109 GLY A N 1
ATOM 901 C CA . GLY A 1 109 ? -17.885 2.881 1.213 1.00 88.75 109 GLY A CA 1
ATOM 902 C C . GLY A 1 109 ? -16.612 3.437 1.852 1.00 88.75 109 GLY A C 1
ATOM 903 O O . GLY A 1 109 ? -16.145 4.489 1.411 1.00 88.75 109 GLY A O 1
ATOM 904 N N . ASP A 1 110 ? -16.013 2.731 2.814 1.00 91.50 110 ASP A N 1
ATOM 905 C CA . ASP A 1 110 ? -14.711 3.111 3.353 1.00 91.50 110 ASP A CA 1
ATOM 906 C C . ASP A 1 110 ? -13.600 2.931 2.317 1.00 91.50 110 ASP A C 1
ATOM 908 O O . ASP A 1 110 ? -13.694 2.143 1.371 1.00 91.50 110 ASP A O 1
ATOM 912 N N . ASN A 1 111 ? -12.513 3.674 2.514 1.00 92.62 111 ASN A N 1
ATOM 913 C CA . ASN A 1 111 ? -11.336 3.592 1.667 1.00 92.62 111 ASN A CA 1
ATOM 914 C C . ASN A 1 111 ? -10.215 2.819 2.364 1.00 92.62 111 ASN A C 1
ATOM 916 O O . ASN A 1 111 ? -9.811 3.143 3.486 1.00 92.62 111 ASN A O 1
ATOM 920 N N . ILE A 1 112 ? -9.661 1.848 1.647 1.00 93.19 112 ILE A N 1
ATOM 921 C CA . ILE A 1 112 ? -8.547 1.015 2.084 1.00 93.19 112 ILE A CA 1
ATOM 922 C C . ILE A 1 112 ? -7.390 1.149 1.099 1.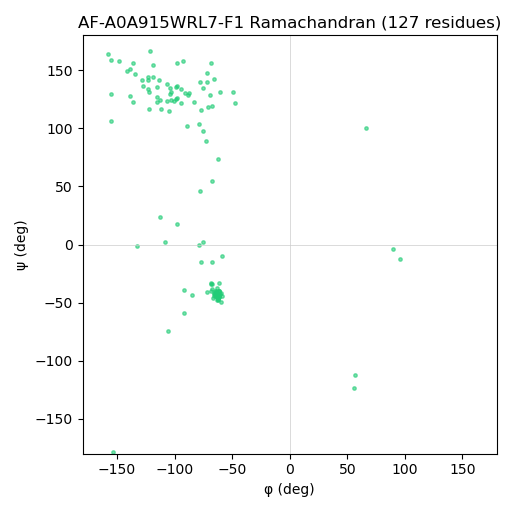00 93.19 112 ILE A C 1
ATOM 924 O O . ILE A 1 112 ? -7.566 1.054 -0.113 1.00 93.19 112 ILE A O 1
ATOM 928 N N . THR A 1 113 ? -6.186 1.380 1.609 1.00 93.38 113 THR A N 1
ATOM 929 C CA . THR A 1 113 ? -4.967 1.391 0.798 1.00 93.38 113 THR A CA 1
ATOM 930 C C . THR A 1 113 ? -4.219 0.091 1.020 1.00 93.38 113 THR A C 1
ATOM 932 O O . THR A 1 113 ? -3.875 -0.244 2.153 1.00 93.38 113 THR A O 1
ATOM 935 N N . ILE A 1 114 ? -3.932 -0.636 -0.055 1.00 90.62 114 ILE A N 1
ATOM 936 C CA . ILE A 1 114 ? -3.182 -1.894 0.011 1.00 90.62 114 ILE A CA 1
ATOM 937 C C . ILE A 1 114 ? -1.839 -1.679 -0.668 1.00 90.62 114 ILE A C 1
ATOM 939 O O . ILE A 1 114 ? -1.777 -1.267 -1.828 1.00 90.62 114 ILE A O 1
ATOM 943 N N . THR A 1 115 ? -0.767 -1.966 0.068 1.00 90.12 115 THR A N 1
ATOM 944 C CA . THR A 1 115 ? 0.607 -1.893 -0.426 1.00 90.12 115 THR A CA 1
ATOM 945 C C . THR A 1 115 ? 1.157 -3.297 -0.626 1.00 90.12 115 THR A C 1
ATOM 947 O O . THR A 1 115 ? 1.211 -4.101 0.306 1.00 90.12 115 THR A O 1
ATOM 950 N N . PHE A 1 116 ? 1.602 -3.585 -1.840 1.00 87.81 116 PHE A N 1
ATOM 951 C CA . PHE A 1 116 ? 2.135 -4.876 -2.252 1.00 87.81 116 PHE A CA 1
ATOM 952 C C . PHE A 1 116 ? 3.660 -4.924 -2.086 1.00 87.81 116 PHE A C 1
ATOM 954 O O . PHE A 1 116 ? 4.347 -3.900 -2.063 1.00 87.81 116 PHE A O 1
ATOM 961 N N . CYS A 1 117 ? 4.219 -6.129 -1.981 1.00 84.62 117 CYS A N 1
ATOM 962 C CA . CYS A 1 117 ? 5.651 -6.343 -1.741 1.00 84.62 117 CYS A CA 1
ATOM 963 C C . CYS A 1 117 ? 6.535 -5.908 -2.927 1.00 84.62 117 CYS A C 1
ATOM 965 O O . CYS A 1 117 ? 7.728 -5.683 -2.746 1.00 84.62 117 CYS A O 1
ATOM 967 N N . ASN A 1 118 ? 5.948 -5.696 -4.110 1.00 80.88 118 ASN A N 1
ATOM 968 C CA . ASN A 1 118 ? 6.604 -5.071 -5.264 1.00 80.88 118 ASN A CA 1
ATOM 969 C C . ASN A 1 118 ? 6.688 -3.527 -5.172 1.00 80.88 118 ASN A C 1
ATOM 971 O O . ASN A 1 118 ? 7.218 -2.893 -6.080 1.00 80.88 118 ASN A O 1
ATOM 975 N N . GLY A 1 119 ? 6.173 -2.920 -4.097 1.00 80.81 119 GLY A N 1
ATOM 976 C CA . GLY A 1 119 ? 6.194 -1.475 -3.863 1.00 80.81 119 GLY A CA 1
ATOM 977 C C . GLY A 1 119 ? 4.984 -0.714 -4.411 1.00 80.81 119 GLY A C 1
ATOM 978 O O . GLY A 1 119 ? 4.882 0.486 -4.168 1.00 80.81 119 GLY A O 1
ATOM 979 N N . GLN A 1 120 ? 4.054 -1.373 -5.109 1.00 82.94 120 GLN A N 1
ATOM 980 C CA . GLN A 1 120 ? 2.816 -0.729 -5.541 1.00 82.94 120 GLN A CA 1
ATOM 981 C C . GLN A 1 120 ? 1.882 -0.476 -4.366 1.00 82.94 120 GLN A C 1
ATOM 983 O O . GLN A 1 120 ? 1.711 -1.342 -3.512 1.00 82.94 120 GLN A O 1
ATOM 988 N N . SER A 1 121 ? 1.222 0.677 -4.366 1.00 87.25 121 SER A N 1
ATOM 989 C CA . SER A 1 121 ? 0.221 1.031 -3.367 1.00 87.25 121 SER A CA 1
ATOM 990 C C . SER A 1 121 ? -0.979 1.653 -4.058 1.00 87.25 121 SER A C 1
ATOM 992 O O . SER A 1 121 ? -0.821 2.629 -4.789 1.00 87.25 121 SER A O 1
ATOM 994 N N . ASN A 1 122 ? -2.156 1.068 -3.849 1.00 88.94 122 ASN A N 1
ATOM 995 C CA . ASN A 1 122 ? -3.395 1.503 -4.487 1.00 88.94 122 ASN A CA 1
ATOM 996 C C . ASN A 1 122 ? -4.487 1.709 -3.440 1.00 88.94 122 ASN A C 1
ATOM 998 O O . ASN A 1 122 ? -4.605 0.927 -2.493 1.00 88.94 122 ASN A O 1
ATOM 1002 N N . LEU A 1 123 ? -5.284 2.756 -3.648 1.00 91.19 123 LEU A N 1
ATOM 1003 C CA . LEU A 1 123 ? -6.487 3.052 -2.881 1.00 91.19 123 LEU A CA 1
ATOM 1004 C C . LEU A 1 123 ? -7.677 2.326 -3.512 1.00 91.19 123 LEU A C 1
ATOM 1006 O O . LEU A 1 123 ? -7.911 2.449 -4.714 1.00 91.19 123 LEU A O 1
ATOM 1010 N N . TYR A 1 124 ? -8.447 1.626 -2.692 1.00 90.44 124 TYR A N 1
ATOM 1011 C CA . TYR A 1 124 ? -9.678 0.955 -3.080 1.00 90.44 124 TYR A CA 1
ATOM 1012 C C . TYR A 1 124 ? -10.820 1.454 -2.213 1.00 90.44 124 TYR A C 1
ATOM 1014 O O . TYR A 1 124 ? -10.661 1.636 -1.007 1.00 90.44 124 TYR A O 1
ATOM 1022 N N . THR A 1 125 ? -11.984 1.624 -2.823 1.00 91.81 125 THR A N 1
ATOM 1023 C CA . THR A 1 125 ? -13.229 1.816 -2.084 1.00 91.81 125 THR A CA 1
ATOM 1024 C C . THR A 1 125 ? -13.859 0.452 -1.851 1.00 91.81 125 THR A C 1
ATOM 1026 O O . THR A 1 125 ? -13.977 -0.350 -2.781 1.00 91.81 125 THR A O 1
ATOM 1029 N N . ILE A 1 126 ? -14.241 0.183 -0.607 1.00 92.25 126 ILE A N 1
ATOM 1030 C CA . ILE A 1 126 ? -14.865 -1.073 -0.211 1.00 92.25 126 ILE A CA 1
ATOM 1031 C C . ILE A 1 126 ? -16.280 -1.107 -0.784 1.00 92.25 126 ILE A C 1
ATOM 1033 O O . ILE A 1 126 ? -17.122 -0.261 -0.482 1.00 92.25 126 ILE A O 1
ATOM 1037 N N . SER A 1 127 ? -16.525 -2.088 -1.642 1.00 89.25 127 SER A N 1
ATOM 1038 C CA . SER A 1 127 ? -17.809 -2.310 -2.301 1.00 89.25 127 SER A CA 1
ATOM 1039 C C . SER A 1 127 ? -18.626 -3.375 -1.575 1.00 89.25 127 SER A C 1
ATOM 1041 O O . SER A 1 127 ? -18.076 -4.214 -0.862 1.00 89.25 127 SER A O 1
ATOM 1043 N N . ASN A 1 128 ? -19.947 -3.339 -1.751 1.00 85.81 128 ASN A N 1
ATOM 1044 C CA . ASN A 1 128 ? -20.804 -4.434 -1.311 1.00 85.81 128 ASN A CA 1
AT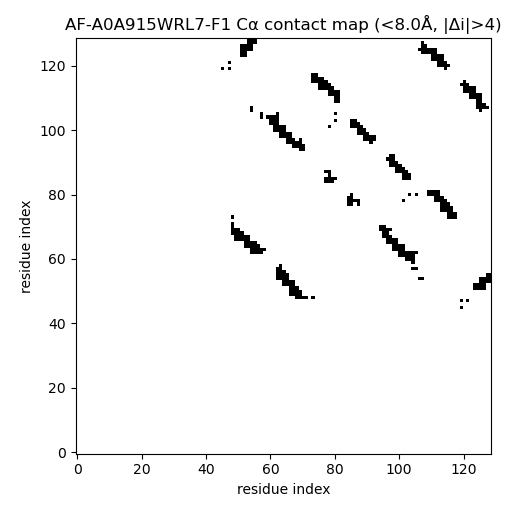OM 1045 C C . ASN A 1 128 ? -20.719 -5.592 -2.317 1.00 85.81 128 ASN A C 1
ATOM 1047 O O . ASN A 1 128 ? -20.672 -5.334 -3.524 1.00 85.81 128 ASN A O 1
ATOM 1051 N N . GLY A 1 129 ? -20.681 -6.824 -1.809 1.00 67.44 129 GLY A N 1
ATOM 1052 C CA . GLY A 1 129 ? -20.594 -8.058 -2.599 1.00 67.44 129 GLY A CA 1
ATOM 1053 C C . GLY A 1 129 ? -21.917 -8.523 -3.174 1.00 67.44 129 GLY A C 1
ATOM 1054 O O . GLY A 1 129 ? -22.965 -8.255 -2.543 1.00 67.44 129 GLY A O 1
#

Organism: NCBI:txid2586965

Solvent-accessible surface area (backbone atoms only — not comparable to full-atom values): 7154 Å² total; per-residue (Å²): 109,75,68,59,53,52,52,52,52,52,52,50,52,53,51,50,52,52,51,53,52,52,53,50,52,51,52,52,52,50,50,51,52,54,50,52,51,52,53,51,67,73,60,60,81,72,69,67,51,58,75,49,37,26,47,74,53,71,58,89,58,27,19,40,30,38,37,39,48,29,91,58,93,62,52,79,66,51,40,23,54,74,89,42,80,44,58,68,52,73,46,80,74,51,91,38,32,33,41,36,39,30,62,46,73,73,57,72,69,40,50,37,35,46,27,33,65,87,70,52,69,48,79,41,58,28,33,79,110

Mean predicted aligned error: 14.18 Å

Foldseek 3Di:
DVVVVVVVVVVVVVVVVVVVVVVVVVVVVVVVVVVVVVVVVVPPPPPDQFDAKEWDDDDDFKTKIKRFAGPDPWDWDWKDFPNDTWDWDWDDPDNGIIIIITSGDDDQQTWMWIAIPVGDIDIHGHHHD

Nearest PDB structures (foldseek):
  4m9p-assembly1_A  TM=4.360E-01  e=1.208E-01  Homo sapiens
  6ew1-assembly1_A  TM=4.521E-01  e=1.944E-01  Homo sapiens
  7k5b-assembly1_C  TM=5.002E-01  e=6.916E-01  Tetrahymena thermophila
  4pjf-assembly2_C  TM=4.213E-01  e=6.222E-01  Homo sapiens
  8d2v-assembly1_C  TM=4.416E-01  e=1.991E+00  Mus musculus

pLDDT: mean 80.55, std 14.18, range [36.72, 95.12]

Radius of gyration: 28.73 Å; Cα contacts (8 Å, |Δi|>4): 205; chains: 1; bounding box: 80×57×49 Å